Protein AF-A0A819V384-F1 (afdb_monomer_lite)

pLDDT: mean 72.93, std 24.13, range [30.06, 97.44]

Structure (mmCIF, N/CA/C/O backbone):
data_AF-A0A819V384-F1
#
_entry.id   AF-A0A819V384-F1
#
loop_
_atom_site.group_PDB
_atom_site.id
_atom_site.type_symbol
_atom_s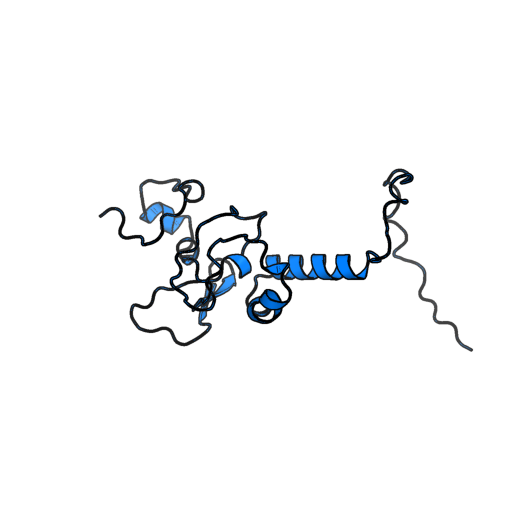ite.label_atom_id
_atom_site.label_alt_id
_atom_site.label_comp_id
_atom_site.label_asym_id
_atom_site.label_entity_id
_atom_site.label_seq_id
_atom_site.pdbx_PDB_ins_code
_atom_site.Cartn_x
_atom_site.Cartn_y
_atom_site.Cartn_z
_atom_site.occupancy
_atom_site.B_iso_or_equiv
_atom_site.auth_seq_id
_atom_site.auth_comp_id
_atom_site.auth_asym_id
_atom_site.auth_atom_id
_atom_site.pdbx_PDB_model_num
ATOM 1 N N . MET A 1 1 ? -22.712 -9.237 -18.570 1.00 34.72 1 MET A N 1
ATOM 2 C CA . MET A 1 1 ? -22.860 -8.216 -17.519 1.00 34.72 1 MET A CA 1
ATOM 3 C C . MET A 1 1 ? -21.526 -7.526 -17.466 1.00 34.72 1 MET A C 1
ATOM 5 O O . MET A 1 1 ? -20.539 -8.190 -17.195 1.00 34.72 1 MET A O 1
ATOM 9 N N . VAL A 1 2 ? -21.515 -6.295 -17.952 1.00 39.41 2 VAL A N 1
ATOM 10 C CA . VAL A 1 2 ? -20.343 -5.450 -18.157 1.00 39.41 2 VAL A CA 1
ATOM 11 C C . VAL A 1 2 ? -20.487 -4.343 -17.117 1.00 39.41 2 VAL A C 1
ATOM 13 O O . VAL A 1 2 ? -21.555 -3.734 -17.063 1.00 39.41 2 VAL A O 1
ATOM 16 N N . ASP A 1 3 ? -19.449 -4.173 -16.305 1.00 39.19 3 ASP A N 1
ATOM 17 C CA . ASP A 1 3 ? -19.153 -3.014 -15.457 1.00 39.19 3 ASP A CA 1
ATOM 18 C C . ASP A 1 3 ? -20.114 -2.699 -14.292 1.00 39.19 3 ASP A C 1
ATOM 20 O O . ASP A 1 3 ? -20.908 -1.764 -14.360 1.00 39.19 3 ASP A O 1
ATOM 24 N N . ASP A 1 4 ? -19.945 -3.420 -13.177 1.00 38.78 4 ASP A N 1
ATOM 25 C CA . ASP A 1 4 ? -20.269 -2.938 -11.815 1.00 38.78 4 ASP A CA 1
ATOM 26 C C . ASP A 1 4 ? -18.984 -2.686 -10.987 1.00 38.78 4 ASP A C 1
ATOM 28 O O . ASP A 1 4 ? -19.021 -2.577 -9.760 1.00 38.78 4 ASP A O 1
ATOM 32 N N . ASP A 1 5 ? -17.823 -2.568 -11.643 1.00 39.53 5 ASP A N 1
ATOM 33 C CA . ASP A 1 5 ? -16.587 -2.193 -10.961 1.00 39.53 5 ASP A CA 1
ATOM 34 C C . ASP A 1 5 ? -16.648 -0.711 -10.570 1.00 39.53 5 ASP A C 1
ATOM 36 O O . ASP A 1 5 ? -16.662 0.199 -11.402 1.00 39.53 5 ASP A O 1
ATOM 40 N N . LEU A 1 6 ? -16.660 -0.465 -9.258 1.00 42.91 6 LEU A N 1
ATOM 41 C CA . LEU A 1 6 ? -16.703 0.852 -8.611 1.00 42.91 6 LEU A CA 1
ATOM 42 C C . LEU A 1 6 ? -15.514 1.774 -8.944 1.00 42.91 6 LEU A C 1
ATOM 44 O O . LEU A 1 6 ? -15.487 2.927 -8.502 1.00 42.91 6 LEU A O 1
ATOM 48 N N . PHE A 1 7 ? -14.545 1.300 -9.727 1.00 44.69 7 PHE A N 1
ATOM 49 C CA . PHE A 1 7 ? -13.271 1.962 -9.951 1.00 44.69 7 PHE A CA 1
ATOM 50 C C . PHE A 1 7 ? -12.980 2.097 -11.443 1.00 44.69 7 PHE A C 1
ATOM 52 O O . PHE A 1 7 ? -12.679 1.132 -12.137 1.00 44.69 7 PHE A O 1
ATOM 59 N N . ASN A 1 8 ? -13.018 3.337 -11.936 1.00 40.75 8 ASN A N 1
ATOM 60 C CA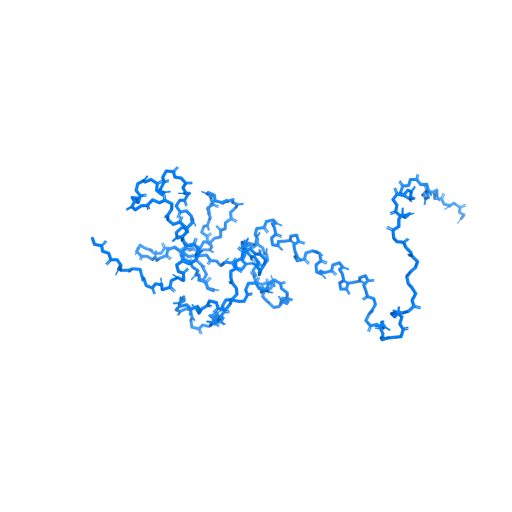 . ASN A 1 8 ? -12.615 3.673 -13.299 1.00 40.75 8 ASN A CA 1
ATOM 61 C C . ASN A 1 8 ? -11.079 3.651 -13.381 1.00 40.75 8 ASN A C 1
ATOM 63 O O . ASN A 1 8 ? -10.419 4.696 -13.328 1.00 40.75 8 ASN A O 1
ATOM 67 N N . VAL A 1 9 ? -10.497 2.450 -13.411 1.00 44.16 9 VAL A N 1
ATOM 68 C CA . VAL A 1 9 ? -9.055 2.274 -13.588 1.00 44.16 9 VAL A CA 1
ATOM 69 C C . VAL A 1 9 ? -8.730 2.608 -15.047 1.00 44.16 9 VAL A C 1
ATOM 71 O O . VAL A 1 9 ? -9.323 2.019 -15.950 1.00 44.16 9 VAL A O 1
ATOM 74 N N . PRO A 1 10 ? -7.811 3.549 -15.333 1.00 37.72 10 PRO A N 1
ATOM 75 C CA . PRO A 1 10 ? -7.450 3.865 -16.707 1.00 37.72 10 PRO A CA 1
ATOM 76 C C . PRO A 1 10 ? -6.988 2.597 -17.437 1.00 37.72 10 PRO A C 1
ATOM 78 O O . PRO A 1 10 ? -6.010 1.968 -17.027 1.00 37.72 10 PRO A O 1
ATOM 81 N N . PHE A 1 11 ? -7.663 2.283 -18.547 1.00 37.78 11 PHE A N 1
ATOM 82 C CA . PHE A 1 11 ? -7.511 1.121 -19.447 1.00 37.78 11 PHE A CA 1
ATOM 83 C C . PHE A 1 11 ? -6.070 0.806 -19.919 1.00 37.78 11 PHE A C 1
ATOM 85 O O . PHE A 1 11 ? -5.833 -0.161 -20.628 1.00 37.78 11 PHE A O 1
ATOM 92 N N . LYS A 1 12 ? -5.082 1.624 -19.545 1.00 35.09 12 LYS A N 1
ATOM 93 C CA . LYS A 1 12 ? -3.662 1.476 -19.885 1.00 35.09 12 LYS A CA 1
ATOM 94 C C . LYS A 1 12 ? -2.943 0.377 -19.083 1.00 35.09 12 LYS A C 1
ATOM 96 O O . LYS A 1 12 ? -1.878 -0.059 -19.510 1.00 35.09 12 LYS A O 1
ATOM 101 N N . TYR A 1 13 ? -3.484 -0.053 -17.939 1.00 40.47 13 TYR A N 1
ATOM 102 C CA . TYR A 1 13 ? -2.857 -1.081 -17.082 1.00 40.47 13 TYR A CA 1
ATOM 103 C C . TYR A 1 13 ? -3.572 -2.426 -17.095 1.00 40.47 13 TYR A C 1
ATOM 105 O O . TYR A 1 13 ? -2.963 -3.437 -16.759 1.00 40.47 13 TYR A O 1
ATOM 113 N N . ALA A 1 14 ? 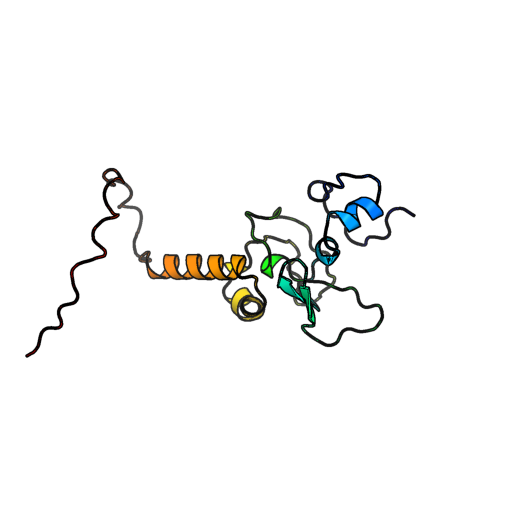-4.822 -2.449 -17.550 1.00 43.03 14 ALA A N 1
ATOM 114 C CA . ALA A 1 14 ? -5.484 -3.671 -17.957 1.00 43.03 14 ALA A CA 1
ATOM 115 C C . ALA A 1 14 ? -5.074 -3.957 -19.404 1.00 43.03 14 ALA A C 1
ATOM 117 O O . ALA A 1 14 ? -5.806 -3.656 -20.342 1.00 43.03 14 ALA A O 1
ATOM 118 N N . VAL A 1 15 ? -3.894 -4.545 -19.612 1.00 42.31 15 VAL A N 1
ATOM 119 C CA . VAL A 1 15 ? -3.747 -5.373 -20.813 1.00 42.31 15 VAL A CA 1
ATOM 120 C C . VAL A 1 15 ? -4.564 -6.627 -20.522 1.00 42.31 15 VAL A C 1
ATOM 122 O O . VAL A 1 15 ? -4.041 -7.641 -20.065 1.00 42.31 15 VAL A O 1
ATOM 125 N N . MET A 1 16 ? -5.882 -6.532 -20.709 1.00 46.00 16 MET A N 1
ATOM 126 C CA . MET A 1 16 ? -6.669 -7.717 -20.993 1.00 46.00 16 MET A CA 1
ATOM 127 C C . MET A 1 16 ? -6.155 -8.209 -22.343 1.00 46.00 16 MET A C 1
ATOM 129 O O . MET A 1 16 ? -6.598 -7.772 -23.396 1.00 46.00 16 MET A O 1
ATOM 133 N N . ASP A 1 17 ? -5.161 -9.094 -22.301 1.00 44.31 17 ASP A N 1
ATOM 134 C CA . ASP A 1 17 ? -4.624 -9.818 -23.463 1.00 44.31 17 ASP A CA 1
ATOM 135 C C . ASP A 1 17 ? -5.688 -10.758 -24.087 1.00 44.31 17 ASP A C 1
ATOM 137 O O . ASP A 1 17 ? -5.392 -11.538 -24.989 1.00 44.31 17 ASP A O 1
ATOM 141 N N . SER A 1 18 ? -6.921 -10.721 -23.569 1.00 49.97 18 SER A N 1
ATOM 142 C CA . SER A 1 18 ? -8.027 -11.610 -23.878 1.00 49.97 18 SER A CA 1
ATOM 143 C C . SER A 1 18 ? -9.359 -10.954 -23.496 1.00 49.97 18 SER A C 1
ATOM 145 O O . SER A 1 18 ? -9.525 -10.493 -22.370 1.00 49.97 18 SER A O 1
ATOM 147 N N . ASP A 1 19 ? -10.345 -11.009 -24.394 1.00 60.28 19 ASP A N 1
ATOM 148 C CA . ASP A 1 19 ? -11.748 -10.655 -24.112 1.00 60.28 19 ASP A CA 1
ATOM 149 C C . ASP A 1 19 ? -12.452 -11.690 -23.198 1.00 60.28 19 ASP A C 1
ATOM 151 O O . ASP A 1 19 ? -13.645 -11.583 -22.910 1.00 60.28 19 ASP A O 1
ATOM 155 N N . ASN A 1 20 ? -11.735 -12.733 -22.766 1.00 60.50 20 ASN A N 1
ATOM 156 C CA . ASN A 1 20 ? -12.224 -13.835 -21.945 1.00 60.50 20 ASN A CA 1
ATOM 157 C C . ASN A 1 20 ? -11.584 -13.817 -20.545 1.00 60.50 20 ASN A C 1
ATOM 159 O O . ASN A 1 20 ? -10.381 -14.062 -20.400 1.00 60.50 20 ASN A O 1
ATOM 163 N N . VAL A 1 21 ? -12.423 -13.601 -19.526 1.00 57.12 21 VAL A N 1
ATOM 164 C CA . VAL A 1 21 ? -12.065 -13.601 -18.098 1.00 57.12 21 VAL A CA 1
ATOM 165 C C . VAL A 1 21 ? -11.415 -14.921 -17.673 1.00 57.12 21 VAL A C 1
ATOM 167 O O . VAL A 1 21 ? -10.408 -14.880 -16.975 1.00 57.12 21 VAL A O 1
ATOM 170 N N . ASP A 1 22 ? -11.875 -16.073 -18.174 1.00 61.62 22 ASP A N 1
ATOM 171 C CA . ASP A 1 22 ? -11.292 -17.386 -17.845 1.00 61.62 22 ASP A CA 1
ATOM 172 C C . ASP A 1 22 ? -9.837 -17.518 -18.328 1.00 61.62 22 ASP A C 1
ATOM 174 O O . ASP A 1 22 ? -9.055 -18.294 -17.777 1.00 61.62 22 ASP A O 1
ATOM 178 N N . ASP A 1 23 ? -9.467 -16.813 -19.401 1.00 59.94 23 ASP A N 1
ATOM 179 C CA . ASP A 1 23 ? -8.096 -16.812 -19.921 1.00 59.94 23 ASP A CA 1
ATOM 180 C C . ASP A 1 23 ? -7.215 -15.826 -19.145 1.00 59.94 23 ASP A C 1
ATOM 182 O O . ASP A 1 23 ? -6.060 -16.129 -18.840 1.00 59.94 23 ASP A O 1
ATOM 186 N N . CYS A 1 24 ? -7.783 -14.690 -18.727 1.00 52.38 24 CYS A N 1
ATOM 187 C CA . CYS A 1 24 ? -7.133 -13.783 -17.789 1.00 52.38 24 CYS A CA 1
ATOM 188 C C . CYS A 1 24 ? -6.880 -14.469 -16.438 1.00 52.38 24 CYS A C 1
ATOM 190 O O . CYS A 1 24 ? -5.759 -14.401 -15.951 1.00 52.38 24 CYS A O 1
ATOM 192 N N . GLU A 1 25 ? -7.842 -15.199 -15.871 1.00 54.16 25 GLU A N 1
ATOM 193 C CA . GLU A 1 25 ? -7.683 -15.931 -14.601 1.00 54.16 25 GLU A CA 1
ATOM 194 C C . GLU A 1 25 ? -6.626 -17.041 -14.671 1.00 54.16 25 GLU A C 1
ATOM 196 O O . GLU A 1 25 ? -5.902 -17.288 -13.706 1.00 54.16 25 GLU A O 1
ATOM 201 N N . LYS A 1 26 ? -6.480 -17.700 -15.827 1.00 63.53 26 LYS A N 1
ATOM 202 C CA . LYS A 1 26 ? -5.416 -18.698 -16.040 1.00 63.53 26 LYS A CA 1
ATOM 203 C C . LYS A 1 26 ? -4.029 -18.072 -16.138 1.00 63.53 26 LYS A C 1
ATOM 205 O O . LYS A 1 26 ? -3.033 -18.749 -15.878 1.00 63.53 26 LYS A O 1
ATOM 210 N N . ARG A 1 27 ? -3.957 -16.811 -16.560 1.00 56.22 27 ARG A N 1
ATOM 211 C CA . ARG A 1 27 ? -2.713 -16.113 -16.908 1.00 56.22 27 ARG A CA 1
ATOM 212 C C . ARG A 1 27 ? -2.262 -15.132 -15.826 1.00 56.22 27 ARG A C 1
ATOM 214 O O . ARG A 1 27 ? -1.070 -14.844 -15.728 1.00 56.22 27 ARG A O 1
ATOM 221 N N . PHE A 1 28 ? -3.192 -14.668 -14.998 1.00 58.28 28 PHE A N 1
ATOM 222 C CA . PHE A 1 28 ? -3.003 -13.635 -13.991 1.00 58.28 28 PHE A CA 1
ATOM 223 C C . PHE A 1 28 ? -3.571 -14.104 -12.649 1.00 58.28 28 PHE A C 1
ATOM 225 O O . PHE A 1 28 ? -4.741 -14.471 -12.572 1.00 58.28 28 PHE A O 1
ATOM 232 N N . PRO A 1 29 ? -2.774 -14.102 -11.566 1.00 65.88 29 PRO A N 1
ATOM 233 C CA . PRO A 1 29 ? -3.295 -14.459 -10.255 1.00 65.88 29 PRO A CA 1
ATOM 234 C C . PRO A 1 29 ? -4.406 -13.492 -9.824 1.00 65.88 29 PRO A C 1
ATOM 236 O O . PRO A 1 29 ? -4.299 -12.290 -10.059 1.00 65.88 29 PRO A O 1
ATOM 239 N N . HIS A 1 30 ? -5.438 -14.010 -9.142 1.00 69.62 30 HIS A N 1
ATOM 240 C CA . HIS A 1 30 ? -6.602 -13.237 -8.663 1.00 69.62 30 HIS A CA 1
ATOM 241 C C . HIS A 1 30 ? -6.231 -11.966 -7.887 1.00 69.62 30 HIS A C 1
ATOM 243 O O . HIS A 1 30 ? -6.982 -10.999 -7.825 1.00 69.62 30 HIS A O 1
ATOM 249 N N . THR A 1 31 ? -5.040 -11.957 -7.308 1.00 70.56 31 THR A N 1
ATOM 250 C CA . THR A 1 31 ? -4.464 -10.832 -6.589 1.00 70.56 31 THR A CA 1
ATOM 251 C C . THR A 1 31 ? -4.222 -9.583 -7.432 1.00 70.56 31 THR A C 1
ATOM 253 O O . THR A 1 31 ? -4.084 -8.504 -6.864 1.00 70.56 31 THR A O 1
ATOM 256 N N . LEU A 1 32 ? -4.185 -9.705 -8.761 1.00 69.75 32 LEU A N 1
ATOM 257 C CA . LEU A 1 32 ? -4.078 -8.573 -9.684 1.00 69.75 32 LEU A CA 1
ATOM 258 C C . LEU A 1 32 ? -5.389 -7.791 -9.837 1.00 69.75 32 LEU A C 1
ATOM 260 O O . LEU A 1 32 ? -5.358 -6.677 -10.351 1.00 69.75 32 LEU A O 1
ATOM 264 N N . PHE A 1 33 ? -6.507 -8.342 -9.360 1.00 79.94 33 PHE A N 1
ATOM 265 C CA . PHE A 1 33 ? -7.818 -7.686 -9.353 1.00 79.94 33 PHE A CA 1
ATOM 266 C C . PHE A 1 33 ? -8.172 -7.075 -7.987 1.00 79.94 33 PHE A C 1
ATOM 268 O O . PHE A 1 33 ? -9.277 -6.577 -7.802 1.00 79.94 33 PHE A O 1
ATOM 275 N N . ILE A 1 34 ? -7.257 -7.115 -7.009 1.00 88.94 34 ILE A N 1
ATOM 276 C CA . ILE A 1 34 ? -7.489 -6.524 -5.686 1.00 88.94 34 ILE A CA 1
ATOM 277 C C . ILE A 1 34 ? -7.310 -5.011 -5.777 1.00 88.94 34 ILE A C 1
ATOM 279 O O . ILE A 1 34 ? -6.229 -4.517 -6.100 1.00 88.94 34 ILE A O 1
ATOM 283 N N . ASN A 1 35 ? -8.371 -4.277 -5.450 1.00 91.31 35 ASN A N 1
ATOM 284 C CA . ASN A 1 35 ? -8.378 -2.826 -5.518 1.00 91.31 35 ASN A CA 1
ATOM 285 C C . ASN A 1 35 ? -7.539 -2.173 -4.416 1.00 91.31 35 ASN A C 1
ATOM 287 O O . ASN A 1 35 ? -7.204 -2.744 -3.369 1.00 91.31 35 ASN A O 1
ATOM 291 N N . HIS A 1 36 ? -7.218 -0.905 -4.656 1.00 93.56 36 HIS A N 1
ATOM 292 C CA . HIS A 1 36 ? -6.505 -0.087 -3.698 1.00 93.56 36 HIS A CA 1
ATOM 293 C C . HIS A 1 36 ? -7.406 0.423 -2.565 1.00 93.56 36 HIS A C 1
ATOM 295 O O . HIS A 1 36 ? -8.422 1.069 -2.817 1.00 93.56 36 HIS A O 1
ATOM 301 N N . SER A 1 37 ? -6.926 0.310 -1.324 1.00 95.75 37 SER A N 1
ATOM 302 C CA . SER A 1 37 ? -7.366 1.160 -0.215 1.00 95.75 37 SER A CA 1
ATOM 303 C C . SER A 1 37 ? -6.193 1.787 0.533 1.00 95.75 37 SER A C 1
ATOM 305 O O . SER A 1 37 ? -5.157 1.154 0.743 1.00 95.75 37 SER A O 1
ATOM 307 N N . CYS A 1 38 ? -6.356 3.050 0.949 1.00 94.75 38 CYS A N 1
ATOM 308 C CA . CYS A 1 38 ? -5.432 3.707 1.880 1.00 94.75 38 CYS A CA 1
ATOM 309 C C . CYS A 1 38 ? -5.597 3.191 3.323 1.00 94.75 38 CYS A C 1
ATOM 311 O O . CYS A 1 38 ? -4.729 3.432 4.156 1.00 94.75 38 CYS A O 1
ATOM 313 N N . ASP A 1 39 ? -6.697 2.486 3.605 1.00 95.25 39 ASP A N 1
ATOM 314 C CA . ASP A 1 39 ? -6.942 1.741 4.842 1.00 95.25 39 ASP A CA 1
ATOM 315 C C . ASP A 1 39 ? -7.306 0.285 4.489 1.00 95.25 39 ASP A C 1
ATOM 317 O O . ASP A 1 39 ? -8.487 -0.075 4.465 1.00 95.25 39 ASP A O 1
ATOM 321 N N . PRO A 1 40 ? -6.320 -0.520 4.055 1.00 95.69 40 PRO A N 1
ATOM 322 C CA . PRO A 1 40 ? -6.569 -1.847 3.503 1.00 95.69 40 PRO A CA 1
ATOM 323 C C . PRO A 1 40 ? -6.923 -2.876 4.577 1.00 95.69 40 PRO A C 1
ATOM 325 O O . PRO A 1 40 ? -6.577 -2.721 5.749 1.00 95.69 40 PRO A O 1
ATOM 328 N N . ASN A 1 41 ? -7.543 -3.978 4.159 1.00 96.44 41 ASN A N 1
ATOM 329 C CA . ASN A 1 41 ? -7.782 -5.136 5.024 1.00 96.44 41 ASN A CA 1
ATOM 330 C C . ASN A 1 41 ? -6.827 -6.305 4.758 1.00 96.44 41 ASN A C 1
ATOM 332 O O . ASN A 1 41 ? -6.722 -7.190 5.609 1.00 96.44 41 ASN A O 1
ATOM 336 N N . VAL A 1 42 ? -6.064 -6.283 3.658 1.00 94.88 42 VAL A N 1
ATOM 337 C CA . VAL A 1 42 ? -5.025 -7.282 3.384 1.00 94.88 42 VAL A CA 1
ATOM 338 C C . VAL A 1 42 ? -3.658 -6.669 3.073 1.00 94.88 42 VAL A C 1
ATOM 340 O O . VAL A 1 42 ? -3.527 -5.626 2.428 1.00 94.88 42 VAL A O 1
ATOM 343 N N . GLY A 1 43 ? -2.616 -7.359 3.531 1.00 92.44 43 GLY A N 1
ATOM 344 C CA . GLY A 1 43 ? -1.222 -7.151 3.151 1.00 92.44 43 GLY A CA 1
ATOM 345 C C . GLY A 1 43 ? -0.724 -8.327 2.318 1.00 92.44 43 GLY A C 1
ATOM 346 O O . GLY A 1 43 ? -1.327 -9.397 2.313 1.00 92.44 43 GLY A O 1
ATOM 347 N N . PHE A 1 44 ? 0.386 -8.156 1.608 1.00 89.31 44 PHE A N 1
ATOM 348 C CA . PHE A 1 44 ? 0.918 -9.199 0.736 1.00 89.31 44 PHE A CA 1
ATOM 349 C C . PHE A 1 44 ? 2.239 -9.770 1.258 1.00 89.31 44 PHE A C 1
ATOM 351 O O . PHE A 1 44 ? 3.064 -9.043 1.811 1.00 89.31 44 PHE A O 1
ATOM 358 N N . ILE A 1 45 ? 2.462 -11.064 1.018 1.00 85.50 45 ILE A N 1
ATOM 359 C CA . ILE A 1 45 ? 3.748 -11.751 1.257 1.00 85.50 45 ILE A CA 1
ATOM 360 C C . ILE A 1 45 ? 4.478 -11.957 -0.073 1.00 85.50 45 ILE A C 1
ATOM 362 O O . ILE A 1 45 ? 5.671 -11.695 -0.194 1.00 85.50 45 ILE A O 1
ATOM 366 N N . GLU A 1 46 ? 3.734 -12.404 -1.079 1.00 79.94 46 GLU A N 1
ATOM 367 C CA . GLU A 1 46 ? 4.173 -12.623 -2.455 1.00 79.94 46 GLU A CA 1
ATOM 368 C C . GLU A 1 46 ? 2.999 -12.330 -3.388 1.00 79.94 46 GLU A C 1
ATOM 370 O O . GLU A 1 46 ? 1.868 -12.198 -2.928 1.00 79.94 46 GLU A O 1
ATOM 375 N N . VAL A 1 47 ? 3.245 -12.241 -4.697 1.00 75.00 47 VAL A N 1
ATOM 376 C CA . VAL A 1 47 ? 2.217 -11.855 -5.680 1.00 75.00 47 VAL A CA 1
ATOM 377 C C . VAL A 1 47 ? 0.944 -12.693 -5.541 1.00 75.00 47 VAL A C 1
ATOM 379 O O . VAL A 1 47 ? -0.140 -12.164 -5.721 1.00 75.00 47 VAL A O 1
ATOM 382 N N . THR A 1 48 ? 1.053 -13.968 -5.169 1.00 79.50 48 THR A N 1
ATOM 383 C CA . THR A 1 48 ? -0.064 -14.918 -5.063 1.00 79.50 48 THR A CA 1
ATOM 384 C C . THR A 1 48 ? -0.590 -15.142 -3.645 1.00 79.50 48 THR A C 1
ATOM 386 O O . THR A 1 48 ? -1.540 -15.906 -3.483 1.00 79.50 48 THR A O 1
ATOM 389 N N . LYS A 1 49 ? 0.006 -14.537 -2.607 1.00 85.25 49 LYS A N 1
ATOM 390 C CA . LYS A 1 49 ? -0.415 -14.750 -1.211 1.00 85.25 49 LYS A CA 1
ATOM 391 C C . LYS A 1 49 ? -0.503 -13.446 -0.435 1.00 85.25 49 LYS A C 1
ATOM 393 O O . LYS A 1 49 ? 0.462 -12.682 -0.342 1.00 85.25 49 LYS A O 1
ATOM 398 N N . CYS A 1 50 ? -1.648 -13.270 0.206 1.00 90.00 50 CYS A N 1
ATOM 399 C CA . CYS A 1 50 ? -1.933 -12.182 1.123 1.00 90.00 50 CYS A CA 1
ATOM 400 C C . CYS A 1 50 ? -2.297 -12.712 2.517 1.00 90.00 50 CYS A C 1
ATOM 402 O O . CYS A 1 50 ? -2.507 -13.910 2.713 1.00 90.00 50 CYS A O 1
ATOM 404 N N . TYR A 1 51 ? -2.324 -11.808 3.486 1.00 92.81 51 TYR A N 1
ATOM 405 C CA . TYR A 1 51 ? -2.756 -12.044 4.859 1.00 92.81 51 TYR A CA 1
ATOM 406 C C . TYR A 1 51 ? -3.666 -10.903 5.297 1.00 92.81 51 TYR A C 1
ATOM 408 O O . TYR A 1 51 ? -3.517 -9.770 4.835 1.00 92.81 51 TYR A O 1
ATOM 416 N N . ALA A 1 52 ? -4.596 -11.202 6.197 1.00 95.88 52 ALA A N 1
ATOM 417 C CA . ALA A 1 52 ? -5.479 -10.201 6.770 1.00 95.88 52 ALA A CA 1
ATOM 418 C C . ALA A 1 52 ? -4.711 -9.296 7.750 1.00 95.88 52 ALA A C 1
ATOM 420 O O . ALA A 1 52 ? -3.913 -9.776 8.558 1.00 95.88 52 ALA A O 1
ATOM 421 N N . LEU A 1 53 ? -4.950 -7.987 7.670 1.00 94.56 53 LEU A N 1
ATOM 422 C CA . LEU A 1 53 ? -4.409 -6.976 8.590 1.00 94.56 53 LEU A CA 1
ATOM 423 C C . LEU A 1 53 ? -5.315 -6.761 9.809 1.00 94.56 53 LEU A C 1
ATOM 425 O O . LEU A 1 53 ? -4.870 -6.258 10.839 1.00 94.56 53 LEU A O 1
ATOM 429 N N . ARG A 1 54 ? -6.586 -7.138 9.671 1.00 94.81 54 ARG A N 1
ATOM 430 C CA . ARG A 1 54 ? -7.652 -7.090 10.673 1.00 94.81 54 ARG A CA 1
ATOM 431 C C . ARG A 1 54 ? -8.728 -8.110 10.303 1.00 94.81 54 ARG A C 1
ATOM 433 O O . ARG A 1 54 ? -8.670 -8.682 9.217 1.00 94.81 54 ARG A O 1
ATOM 440 N N . ASP A 1 55 ? -9.716 -8.289 11.169 1.00 97.44 55 ASP A N 1
ATOM 441 C CA . ASP A 1 55 ? -10.909 -9.065 10.829 1.00 97.44 55 ASP A CA 1
ATOM 442 C C . ASP A 1 55 ? -11.634 -8.444 9.618 1.00 97.44 55 ASP A C 1
ATOM 444 O O . ASP A 1 55 ? -11.649 -7.216 9.445 1.00 97.44 55 ASP A O 1
ATOM 448 N N . ILE A 1 56 ? -12.178 -9.313 8.762 1.00 96.94 56 ILE A N 1
ATOM 449 C CA . ILE A 1 56 ? -12.834 -8.961 7.496 1.00 96.94 56 ILE A CA 1
ATOM 450 C C . ILE A 1 56 ? -14.264 -9.488 7.538 1.00 96.94 56 ILE A C 1
ATOM 452 O O . ILE A 1 56 ? -14.475 -10.693 7.712 1.00 96.94 56 ILE A O 1
ATOM 456 N N . ASP A 1 57 ? -15.232 -8.592 7.374 1.00 95.81 57 ASP A N 1
ATOM 457 C CA . ASP A 1 57 ? -16.647 -8.952 7.431 1.00 95.81 57 ASP A CA 1
ATOM 458 C C . ASP A 1 57 ? -17.116 -9.658 6.148 1.00 95.81 57 ASP A C 1
ATOM 460 O O . ASP A 1 57 ? -16.561 -9.497 5.058 1.00 95.81 57 ASP A O 1
ATOM 464 N N . ILE A 1 58 ? -18.188 -10.447 6.259 1.00 96.06 58 ILE A N 1
ATOM 465 C CA . ILE A 1 58 ? -18.794 -11.110 5.098 1.00 96.06 58 ILE A CA 1
ATOM 466 C C . ILE A 1 58 ? -19.311 -10.047 4.122 1.00 96.06 58 ILE A C 1
ATOM 468 O O . ILE A 1 58 ? -20.171 -9.240 4.468 1.00 96.06 58 ILE A O 1
ATOM 472 N N . GLY A 1 59 ? -18.821 -10.101 2.882 1.00 94.50 59 GLY A N 1
ATOM 473 C CA . GLY A 1 59 ? -19.179 -9.151 1.827 1.00 94.50 59 GLY A CA 1
ATOM 474 C C . GLY A 1 59 ? -18.351 -7.865 1.833 1.00 94.50 59 GLY A C 1
ATOM 475 O O . GLY A 1 59 ? -18.580 -7.011 0.980 1.00 94.50 59 GLY A O 1
ATOM 476 N N . GLU A 1 60 ? -17.391 -7.720 2.749 1.00 94.19 60 GLU A N 1
ATOM 477 C CA . GLU A 1 60 ? -16.424 -6.628 2.695 1.00 94.19 60 GLU A CA 1
ATOM 478 C C . GLU A 1 60 ? -15.469 -6.813 1.501 1.00 94.19 60 GLU A C 1
ATOM 480 O O . GLU A 1 60 ? -14.955 -7.906 1.258 1.00 94.19 60 GLU A O 1
ATOM 485 N N . GLU A 1 61 ? -15.217 -5.740 0.748 1.00 93.38 61 GLU A N 1
ATOM 486 C CA . GLU A 1 61 ? -14.280 -5.765 -0.377 1.00 93.38 61 GLU A CA 1
ATOM 487 C C . GLU A 1 61 ? -12.841 -5.984 0.112 1.00 93.38 61 GLU A C 1
ATOM 489 O O . GLU A 1 61 ? -12.349 -5.270 0.986 1.00 93.38 61 GLU A O 1
ATOM 494 N N . ILE A 1 62 ? -12.128 -6.939 -0.487 1.00 93.81 62 ILE A N 1
ATOM 495 C CA . ILE A 1 62 ? -10.708 -7.165 -0.208 1.00 93.81 62 ILE A CA 1
ATOM 496 C C . ILE A 1 62 ? -9.876 -6.083 -0.895 1.00 93.81 62 ILE A C 1
ATOM 498 O O . ILE A 1 62 ? -9.943 -5.922 -2.112 1.00 93.81 62 ILE A O 1
ATOM 502 N N . THR A 1 63 ? -9.061 -5.362 -0.123 1.00 95.25 63 THR A N 1
ATOM 503 C CA . THR A 1 63 ? -8.274 -4.227 -0.627 1.00 95.25 63 THR A CA 1
ATOM 504 C C . THR A 1 63 ? -6.862 -4.192 -0.051 1.00 95.25 63 THR A C 1
ATOM 506 O O . THR A 1 63 ? -6.630 -4.587 1.095 1.00 95.25 63 THR A O 1
ATOM 509 N N . HIS A 1 64 ? -5.908 -3.664 -0.827 1.00 93.44 64 HIS A N 1
ATOM 510 C CA . HIS A 1 64 ? -4.517 -3.484 -0.391 1.00 93.44 64 HIS A CA 1
ATOM 511 C C . HIS A 1 64 ? -3.963 -2.077 -0.659 1.00 93.44 64 HIS A C 1
ATOM 513 O O . HIS A 1 64 ? -4.485 -1.303 -1.463 1.00 93.44 64 HIS A O 1
ATOM 519 N N . ASN A 1 65 ? -2.867 -1.715 0.003 1.00 94.25 65 ASN A N 1
ATOM 520 C CA . ASN A 1 65 ? -2.196 -0.448 -0.268 1.00 94.25 65 ASN A CA 1
ATOM 521 C C . ASN A 1 65 ? -1.198 -0.618 -1.427 1.00 94.25 65 ASN A C 1
ATOM 523 O O . ASN A 1 65 ? -0.154 -1.242 -1.256 1.00 94.25 65 ASN A O 1
ATOM 527 N N . TYR A 1 66 ? -1.487 -0.032 -2.595 1.00 93.56 66 TYR A N 1
ATOM 528 C CA . TYR A 1 66 ? -0.618 -0.109 -3.777 1.00 93.56 66 TYR A CA 1
ATOM 529 C C . TYR A 1 66 ? 0.792 0.412 -3.478 1.00 93.56 66 TYR A C 1
ATOM 531 O O . TYR A 1 66 ? 1.764 -0.166 -3.956 1.00 93.56 66 TYR A O 1
ATOM 539 N N . GLY A 1 67 ? 0.926 1.433 -2.623 1.00 93.81 67 GLY A N 1
ATOM 540 C CA . GLY A 1 67 ? 2.228 1.970 -2.214 1.00 93.81 67 GLY A CA 1
ATOM 541 C C . GLY A 1 67 ? 3.084 0.991 -1.403 1.00 93.81 67 GLY A C 1
ATOM 542 O O . GLY A 1 67 ? 4.291 1.183 -1.298 1.00 93.81 67 GLY A O 1
ATOM 543 N N . CYS A 1 68 ? 2.491 -0.077 -0.858 1.00 94.25 68 CYS A N 1
ATOM 544 C CA . CYS A 1 68 ? 3.229 -1.145 -0.184 1.00 94.25 68 CYS A CA 1
ATOM 545 C C . CYS A 1 68 ? 3.827 -2.166 -1.162 1.00 94.25 68 CYS A C 1
ATOM 547 O O . CYS A 1 68 ? 4.678 -2.958 -0.761 1.00 94.25 68 CYS A O 1
ATOM 549 N N . VAL A 1 69 ? 3.410 -2.166 -2.431 1.00 91.38 69 VAL A N 1
ATOM 550 C CA . VAL A 1 69 ? 3.811 -3.169 -3.435 1.00 91.38 69 VAL A CA 1
ATOM 551 C C . VAL A 1 69 ? 4.528 -2.528 -4.628 1.00 91.38 69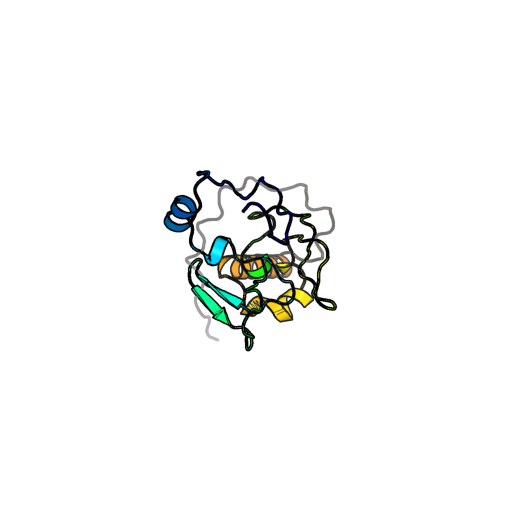 VAL A C 1
ATOM 553 O O . VAL A 1 69 ? 5.457 -3.115 -5.183 1.00 91.38 69 VAL A O 1
ATOM 556 N N . LEU A 1 70 ? 4.127 -1.313 -5.000 1.00 90.62 70 LEU A N 1
ATOM 557 C CA . LEU A 1 70 ? 4.528 -0.606 -6.212 1.00 90.62 70 LEU A CA 1
ATOM 558 C C . LEU A 1 70 ? 5.140 0.758 -5.873 1.00 90.62 70 LEU A C 1
ATOM 560 O O . LEU A 1 70 ? 4.897 1.323 -4.809 1.00 90.62 70 LEU A O 1
ATOM 564 N N . THR A 1 71 ? 5.924 1.290 -6.811 1.00 91.56 71 THR A N 1
ATOM 565 C CA . THR A 1 71 ? 6.474 2.656 -6.752 1.00 91.56 71 THR A CA 1
ATOM 566 C C . THR A 1 71 ? 6.083 3.455 -7.989 1.00 91.56 71 THR A C 1
ATOM 568 O O . THR A 1 71 ? 5.496 2.903 -8.924 1.00 91.56 71 THR A O 1
ATOM 571 N N . GLU A 1 72 ? 6.446 4.736 -8.045 1.00 91.31 72 GLU A N 1
ATOM 572 C CA . GLU A 1 72 ? 6.254 5.592 -9.223 1.00 91.31 72 GLU A CA 1
ATOM 573 C C . GLU A 1 72 ? 6.939 5.055 -10.492 1.00 91.31 72 GLU A C 1
ATOM 575 O O . GLU A 1 72 ? 6.568 5.427 -11.601 1.00 91.31 72 GLU A O 1
ATOM 580 N N . ASN A 1 73 ? 7.913 4.149 -10.341 1.00 87.12 73 ASN A N 1
ATOM 581 C CA . ASN A 1 73 ? 8.571 3.467 -11.457 1.00 87.12 73 ASN A CA 1
ATOM 582 C C . ASN A 1 73 ? 7.825 2.205 -11.920 1.00 87.12 73 ASN A C 1
ATOM 584 O O . ASN A 1 73 ? 8.171 1.633 -12.951 1.00 87.12 73 ASN A O 1
ATOM 588 N N . SER A 1 74 ? 6.844 1.737 -11.145 1.00 82.19 74 SER A N 1
ATOM 589 C CA . SER A 1 74 ? 6.126 0.477 -11.371 1.00 82.19 74 SER A CA 1
ATOM 590 C C . SER A 1 74 ? 4.667 0.686 -11.787 1.00 82.19 74 SER A C 1
ATOM 592 O O . SER A 1 74 ? 4.092 -0.200 -12.410 1.00 82.19 74 SER A O 1
ATOM 594 N N . LEU A 1 75 ? 4.063 1.830 -11.451 1.00 81.38 75 LEU A N 1
ATOM 595 C CA . LEU A 1 75 ? 2.669 2.154 -11.770 1.00 81.38 75 LEU A CA 1
ATOM 596 C C . LEU A 1 75 ? 2.512 3.642 -12.102 1.00 81.38 75 LEU A C 1
ATOM 598 O O . LEU A 1 75 ? 3.317 4.466 -11.670 1.00 81.38 75 LEU A O 1
ATOM 602 N N . GLN A 1 76 ? 1.460 4.005 -12.851 1.00 83.00 76 GLN A N 1
ATOM 603 C CA . GLN A 1 76 ? 1.138 5.417 -13.063 1.00 83.00 76 GLN A CA 1
ATOM 604 C C . GLN A 1 76 ? 0.960 6.158 -11.748 1.00 83.00 76 GLN A C 1
ATOM 606 O O . GLN A 1 76 ? 0.265 5.705 -10.839 1.00 83.00 76 GLN A O 1
ATOM 611 N N . VAL A 1 77 ? 1.472 7.380 -11.738 1.00 89.06 77 VAL A N 1
ATOM 612 C CA . VAL A 1 77 ? 1.125 8.387 -10.745 1.00 89.06 77 VAL A CA 1
ATOM 613 C C . VAL A 1 77 ? -0.091 9.193 -11.203 1.00 89.06 77 VAL A C 1
ATOM 615 O O . VAL A 1 77 ? -0.382 9.290 -12.400 1.00 89.06 77 VAL A O 1
ATOM 618 N N . GLY A 1 78 ? -0.799 9.800 -10.253 1.00 88.50 78 GLY A N 1
ATOM 619 C CA . GLY A 1 78 ? -1.923 10.695 -10.546 1.00 88.50 78 GLY A CA 1
ATOM 620 C C . GLY A 1 78 ? -3.283 10.000 -10.651 1.00 88.50 78 GLY A C 1
ATOM 621 O O . GLY A 1 78 ? -4.262 10.646 -11.017 1.00 88.50 78 GLY A O 1
ATOM 622 N N . ILE A 1 79 ? -3.369 8.707 -10.324 1.00 89.06 79 ILE A N 1
ATOM 623 C CA . ILE A 1 79 ? -4.645 7.979 -10.294 1.00 89.06 79 ILE A CA 1
ATOM 624 C C . ILE A 1 79 ? -5.494 8.543 -9.148 1.00 89.06 79 ILE A C 1
ATOM 626 O O . ILE A 1 79 ? -5.025 8.645 -8.011 1.00 89.06 79 ILE A O 1
ATOM 630 N N . LYS A 1 80 ? -6.743 8.923 -9.436 1.00 93.31 80 LYS A N 1
ATOM 631 C CA . LY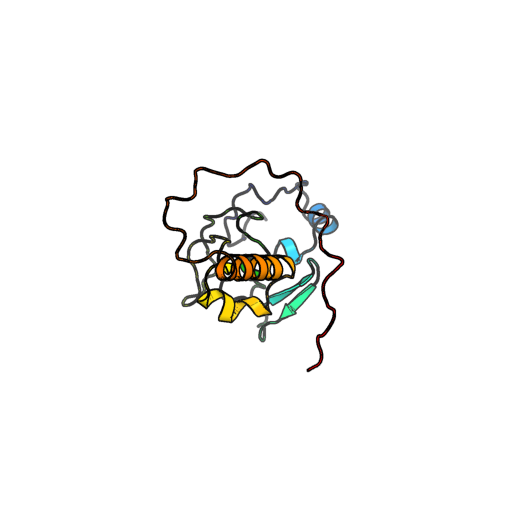S A 1 80 ? -7.679 9.405 -8.416 1.00 93.31 80 LYS A CA 1
ATOM 632 C C . LYS A 1 80 ? -8.083 8.238 -7.514 1.00 93.31 80 LYS A C 1
ATOM 634 O O . LYS A 1 80 ? -8.669 7.269 -7.982 1.00 93.31 80 LYS A O 1
ATOM 639 N N . CYS A 1 81 ? -7.779 8.344 -6.226 1.00 91.75 81 CYS A N 1
ATOM 640 C CA . CYS A 1 81 ? -8.162 7.349 -5.237 1.00 91.75 81 CYS A CA 1
ATOM 641 C C . CYS A 1 81 ? -9.665 7.441 -4.955 1.00 91.75 81 CYS A C 1
ATOM 643 O O . CYS A 1 81 ? -10.206 8.529 -4.748 1.00 91.75 81 CYS A O 1
ATOM 645 N N . GLN A 1 82 ? -10.328 6.290 -4.927 1.00 93.62 82 GLN A N 1
ATOM 646 C CA . GLN A 1 82 ? -11.762 6.172 -4.662 1.00 93.62 82 GLN A CA 1
ATOM 647 C C . GLN A 1 82 ? -12.051 5.234 -3.478 1.00 93.62 82 GLN A C 1
ATOM 649 O O . GLN A 1 82 ? -13.193 4.853 -3.272 1.00 93.62 82 GLN A O 1
ATOM 654 N N . CYS A 1 83 ? -11.042 4.890 -2.667 1.00 92.44 83 CYS A N 1
ATOM 655 C CA . CYS A 1 83 ? -11.140 3.857 -1.623 1.00 92.44 83 CYS A CA 1
ATOM 656 C C . CYS A 1 83 ? -12.154 4.114 -0.493 1.00 92.44 83 CYS A C 1
ATOM 658 O O . CYS A 1 83 ? -12.290 3.293 0.405 1.00 92.44 83 CYS A O 1
ATOM 660 N N . GLY A 1 84 ? -12.802 5.280 -0.455 1.00 90.75 84 GLY A N 1
ATOM 661 C CA . GLY A 1 84 ? -13.822 5.604 0.546 1.00 90.75 84 GLY A CA 1
ATOM 662 C C . GLY A 1 84 ? -13.314 5.848 1.975 1.00 90.75 84 GLY A C 1
ATOM 663 O O . GLY A 1 84 ? -14.095 6.306 2.809 1.00 90.75 84 GLY A O 1
ATOM 664 N N . SER A 1 85 ? -12.028 5.616 2.275 1.00 93.06 85 SER A N 1
ATOM 665 C CA . SER A 1 85 ? -11.463 5.901 3.602 1.00 93.06 85 SER A CA 1
ATOM 666 C C . SER A 1 85 ? -11.573 7.393 3.935 1.00 93.06 85 SER A C 1
ATOM 668 O O . SER A 1 85 ? -11.091 8.246 3.192 1.00 93.06 85 SER A O 1
ATOM 670 N N . LYS A 1 86 ? -12.209 7.729 5.061 1.00 91.06 86 LYS A N 1
ATOM 671 C CA . LYS A 1 86 ? -12.433 9.131 5.454 1.00 91.06 86 LYS A CA 1
ATOM 672 C C . LYS A 1 86 ? -11.163 9.812 5.952 1.00 91.06 86 LYS A C 1
ATOM 674 O O . LYS A 1 86 ? -10.935 10.973 5.635 1.00 91.06 86 LYS A O 1
ATOM 679 N N . GLU A 1 87 ? -10.357 9.091 6.725 1.00 91.75 87 GLU A N 1
ATOM 680 C CA . GLU A 1 87 ? -9.207 9.663 7.433 1.00 91.75 87 GLU A CA 1
ATOM 681 C C . GLU A 1 87 ? -7.885 9.412 6.705 1.00 91.75 87 GLU A C 1
ATOM 683 O O . GLU A 1 87 ? -7.022 10.284 6.689 1.00 91.75 87 GLU A O 1
ATOM 688 N N . LYS A 1 88 ? -7.729 8.247 6.060 1.00 91.75 88 LYS A N 1
ATOM 689 C CA . LYS A 1 88 ? -6.447 7.842 5.458 1.00 91.75 88 LYS A CA 1
ATOM 690 C C . LYS A 1 88 ? -6.359 8.088 3.954 1.00 91.75 88 LYS A C 1
ATOM 692 O O . LYS A 1 88 ? -5.277 7.953 3.382 1.00 91.75 88 LYS A O 1
ATOM 697 N N . CYS A 1 89 ? -7.468 8.423 3.286 1.00 94.50 89 CYS A N 1
ATOM 698 C CA . CYS A 1 89 ? -7.482 8.547 1.829 1.00 94.50 89 CYS A CA 1
ATOM 699 C C . CYS A 1 89 ? -6.572 9.675 1.331 1.00 94.50 89 CYS A C 1
ATOM 701 O O . CYS A 1 89 ? -6.811 10.858 1.571 1.00 94.50 89 CYS A O 1
ATOM 703 N N . GLN A 1 90 ? -5.580 9.289 0.530 1.00 92.19 90 GLN A N 1
ATOM 704 C CA . GLN A 1 90 ? -4.577 10.184 -0.048 1.00 92.19 90 GLN A CA 1
ATOM 705 C C . GLN A 1 90 ? -5.094 11.024 -1.226 1.00 92.19 90 GLN A C 1
ATOM 707 O O . GLN A 1 90 ? -4.352 11.860 -1.736 1.00 92.19 90 GLN A O 1
ATOM 712 N N . GLN A 1 91 ? -6.346 10.815 -1.664 1.00 93.75 91 GLN A N 1
ATOM 713 C CA . GLN A 1 91 ? -7.022 11.439 -2.820 1.00 93.75 91 GLN A CA 1
ATOM 714 C C . GLN A 1 91 ? -6.388 11.138 -4.185 1.00 93.75 91 GLN A C 1
ATOM 716 O O . GLN A 1 91 ? -7.093 10.855 -5.152 1.00 93.75 91 GLN A O 1
ATOM 721 N N . ILE A 1 92 ? -5.061 11.173 -4.273 1.00 94.69 92 ILE A N 1
ATOM 722 C CA . ILE A 1 92 ? -4.272 10.924 -5.469 1.00 94.69 92 ILE A CA 1
ATOM 723 C C . ILE A 1 92 ? -3.175 9.926 -5.128 1.00 94.69 92 ILE A C 1
ATOM 725 O O . ILE A 1 92 ? -2.380 10.107 -4.204 1.00 94.69 92 ILE A O 1
ATOM 729 N N . LEU A 1 93 ? -3.109 8.879 -5.934 1.00 92.56 93 LEU A N 1
ATOM 730 C CA . LEU A 1 93 ? -2.097 7.851 -5.851 1.00 92.56 93 LEU A CA 1
ATOM 731 C C . LEU A 1 93 ? -0.808 8.326 -6.521 1.00 92.56 93 LEU A C 1
ATOM 733 O O . LEU A 1 93 ? -0.671 8.301 -7.744 1.00 92.56 93 LEU A O 1
ATOM 737 N N . ARG A 1 94 ? 0.131 8.804 -5.701 1.00 93.62 94 ARG A N 1
ATOM 738 C CA . ARG A 1 94 ? 1.437 9.301 -6.161 1.00 93.62 94 ARG A CA 1
ATOM 739 C C . ARG A 1 94 ? 2.494 8.210 -6.295 1.00 93.62 94 ARG A C 1
ATOM 741 O O . ARG A 1 94 ? 3.499 8.440 -6.947 1.00 93.62 94 ARG A O 1
ATOM 748 N N . MET A 1 95 ? 2.271 7.047 -5.677 1.00 93.19 95 MET A N 1
ATOM 749 C CA . MET A 1 95 ? 3.182 5.890 -5.660 1.00 93.19 95 MET A CA 1
ATOM 750 C C . MET A 1 95 ? 4.582 6.150 -5.071 1.00 93.19 95 MET A C 1
ATOM 752 O O . MET A 1 95 ? 5.378 5.227 -4.962 1.00 93.19 95 MET A O 1
ATOM 756 N N . ASP A 1 96 ? 4.861 7.362 -4.598 1.00 95.69 96 ASP A N 1
ATOM 757 C CA . ASP A 1 96 ? 6.108 7.752 -3.941 1.00 95.69 96 ASP A CA 1
ATOM 758 C C . ASP A 1 96 ? 5.971 7.849 -2.412 1.00 95.69 96 ASP A C 1
ATOM 760 O O . ASP A 1 96 ? 6.833 8.406 -1.731 1.00 95.69 96 ASP A O 1
ATOM 764 N N . PHE A 1 97 ? 4.889 7.289 -1.858 1.00 94.50 97 PHE A N 1
ATOM 765 C CA . PHE A 1 97 ? 4.526 7.376 -0.439 1.00 94.50 97 PHE A CA 1
ATOM 766 C C . PHE A 1 97 ? 5.635 6.904 0.504 1.00 94.50 97 PHE A C 1
ATOM 768 O O . PHE A 1 97 ? 5.813 7.466 1.578 1.00 94.50 97 PHE A O 1
ATOM 775 N N . TYR A 1 98 ? 6.442 5.933 0.073 1.00 95.25 98 TYR A N 1
ATOM 776 C CA . TYR A 1 98 ? 7.586 5.429 0.830 1.00 95.25 98 TYR A CA 1
ATOM 777 C C . TYR A 1 98 ? 8.641 6.509 1.144 1.00 95.25 98 TYR A C 1
ATOM 779 O O . TYR A 1 98 ? 9.475 6.311 2.030 1.00 95.25 98 TYR A O 1
ATOM 787 N N . LYS A 1 99 ? 8.622 7.660 0.456 1.00 95.56 99 LYS A N 1
ATOM 788 C CA . LYS A 1 99 ? 9.496 8.809 0.744 1.00 95.56 99 LYS A CA 1
ATOM 789 C C . LYS A 1 99 ? 9.040 9.611 1.965 1.00 95.56 99 LYS A C 1
ATOM 791 O O . LYS A 1 99 ? 9.884 10.228 2.619 1.00 95.56 99 LYS A O 1
ATOM 796 N N . ASP A 1 100 ? 7.763 9.542 2.329 1.00 95.12 100 ASP A N 1
ATOM 797 C CA . ASP A 1 100 ? 7.199 10.223 3.495 1.00 95.12 100 ASP A CA 1
ATOM 798 C C . ASP A 1 100 ? 7.510 9.445 4.795 1.00 95.12 100 ASP A C 1
ATOM 800 O O . ASP A 1 100 ? 7.123 8.280 4.921 1.00 95.12 100 ASP A O 1
ATOM 804 N N . PRO A 1 101 ? 8.217 10.047 5.775 1.00 95.00 101 PRO A N 1
ATOM 805 C CA . PRO A 1 101 ? 8.521 9.389 7.045 1.00 95.00 101 PRO A CA 1
ATOM 806 C C . PRO A 1 101 ? 7.282 9.005 7.861 1.00 95.00 101 PRO A C 1
ATOM 808 O O . PRO A 1 101 ? 7.314 7.964 8.517 1.00 95.00 101 PRO A O 1
ATOM 811 N N . ILE A 1 102 ? 6.208 9.798 7.813 1.00 93.62 102 ILE A N 1
ATOM 812 C CA . ILE A 1 102 ? 4.971 9.514 8.555 1.00 93.62 102 ILE A CA 1
ATOM 813 C C . ILE A 1 102 ? 4.308 8.276 7.956 1.00 93.62 102 ILE A C 1
ATOM 815 O O . ILE A 1 102 ? 3.969 7.335 8.668 1.00 93.62 102 ILE A O 1
ATOM 819 N N . TRP A 1 103 ? 4.216 8.226 6.626 1.00 94.44 103 TRP A N 1
ATOM 820 C CA . TRP A 1 103 ? 3.661 7.069 5.929 1.00 94.44 103 TRP A CA 1
ATOM 821 C C . TRP A 1 103 ? 4.448 5.785 6.224 1.00 94.44 103 TRP A C 1
ATOM 823 O O . TRP A 1 103 ? 3.846 4.737 6.478 1.00 94.44 103 TRP A O 1
ATOM 833 N N . ARG A 1 104 ? 5.789 5.858 6.230 1.00 95.31 104 ARG A N 1
ATOM 834 C CA . ARG A 1 104 ? 6.651 4.704 6.538 1.00 95.31 104 ARG A CA 1
ATOM 835 C C . ARG A 1 104 ? 6.398 4.144 7.931 1.00 95.31 104 ARG A C 1
ATOM 837 O O . ARG A 1 104 ? 6.313 2.927 8.065 1.00 95.31 104 ARG A O 1
ATOM 844 N N . GLN A 1 105 ? 6.244 5.010 8.933 1.00 94.31 105 GLN A N 1
ATOM 845 C CA . GLN A 1 105 ? 6.020 4.590 10.318 1.00 94.31 105 GLN A CA 1
ATOM 846 C C . GLN A 1 105 ? 4.816 3.646 10.452 1.00 94.31 105 GLN A C 1
ATOM 848 O O . GLN A 1 105 ? 4.844 2.719 11.258 1.00 94.31 105 GLN A O 1
ATOM 853 N N . GLU A 1 106 ? 3.782 3.857 9.641 1.00 92.12 106 GLU A N 1
ATOM 854 C CA . GLU A 1 106 ? 2.566 3.046 9.666 1.00 92.12 106 GLU A CA 1
ATOM 855 C C . GLU A 1 106 ? 2.632 1.841 8.715 1.00 92.12 106 GLU A C 1
ATOM 857 O O . GLU A 1 106 ? 2.146 0.759 9.047 1.00 92.12 106 GLU A O 1
ATOM 862 N N . ASN A 1 107 ? 3.234 2.012 7.533 1.00 94.25 107 ASN A N 1
ATOM 863 C CA . ASN A 1 107 ? 3.058 1.080 6.416 1.00 94.25 107 ASN A CA 1
ATOM 864 C C . ASN A 1 107 ? 4.275 0.193 6.126 1.00 94.25 107 ASN A C 1
ATOM 866 O O . ASN A 1 107 ? 4.108 -0.886 5.556 1.00 94.25 107 ASN A O 1
ATOM 870 N N . GLU A 1 108 ? 5.490 0.597 6.512 1.00 94.12 108 GLU A N 1
ATOM 871 C CA . GLU A 1 108 ? 6.730 -0.068 6.083 1.00 94.12 108 GLU A CA 1
ATOM 872 C C . GLU A 1 108 ? 6.764 -1.558 6.440 1.00 94.12 108 GLU A C 1
ATOM 874 O O . GLU A 1 108 ? 7.222 -2.380 5.644 1.00 94.12 108 GLU A O 1
ATOM 879 N N . GLN A 1 109 ? 6.232 -1.934 7.603 1.00 91.62 109 GLN A N 1
ATOM 880 C CA . GLN A 1 109 ? 6.168 -3.332 8.033 1.00 91.62 109 GLN A CA 1
ATOM 881 C C . GLN A 1 109 ? 5.413 -4.228 7.034 1.00 91.62 109 GLN A C 1
ATOM 883 O O . GLN A 1 109 ? 5.842 -5.361 6.792 1.00 91.62 109 GLN A O 1
ATOM 888 N N . TYR A 1 110 ? 4.378 -3.690 6.381 1.00 91.69 110 TYR A N 1
ATOM 889 C CA . TYR A 1 110 ? 3.521 -4.388 5.421 1.00 91.69 110 TYR A CA 1
ATOM 890 C C . TYR A 1 110 ? 4.053 -4.332 3.980 1.00 91.69 110 TYR A C 1
ATOM 892 O O . TYR A 1 110 ? 3.502 -4.985 3.094 1.00 91.69 110 TYR A O 1
ATOM 900 N N . CYS A 1 111 ? 5.120 -3.567 3.733 1.00 93.94 111 CYS A N 1
ATOM 901 C CA . CYS A 1 111 ? 5.692 -3.395 2.404 1.00 93.94 111 CYS A CA 1
ATOM 902 C C . CYS A 1 111 ? 6.386 -4.656 1.877 1.00 93.94 111 CYS A C 1
ATOM 904 O O . CYS A 1 111 ? 7.079 -5.382 2.603 1.00 93.94 111 CYS A O 1
ATOM 906 N N . PHE A 1 112 ? 6.292 -4.835 0.561 1.00 91.94 112 PHE A N 1
ATOM 907 C CA . PHE A 1 112 ? 7.067 -5.806 -0.196 1.00 91.94 112 PHE A CA 1
ATOM 908 C C . PHE A 1 112 ? 8.571 -5.569 -0.078 1.00 91.94 112 PHE A C 1
ATOM 910 O O . PHE A 1 112 ? 9.004 -4.421 0.069 1.00 91.94 112 PHE A O 1
ATOM 917 N N . PRO A 1 113 ? 9.390 -6.630 -0.237 1.00 91.06 113 PRO A N 1
ATOM 918 C CA . PRO A 1 113 ? 10.846 -6.507 -0.239 1.00 91.06 113 PRO A CA 1
ATOM 919 C C . PRO A 1 113 ? 11.355 -5.438 -1.211 1.00 91.06 113 PRO A C 1
ATOM 921 O O . PRO A 1 113 ? 12.294 -4.713 -0.897 1.00 91.06 113 PRO A O 1
ATOM 924 N N . TYR A 1 114 ? 10.698 -5.296 -2.366 1.00 91.44 114 TYR A N 1
ATOM 925 C CA . TYR A 1 114 ? 11.016 -4.264 -3.348 1.00 91.44 114 TYR A CA 1
ATOM 926 C C . TYR A 1 114 ? 10.880 -2.840 -2.782 1.00 91.44 114 TYR A C 1
ATOM 928 O O . TYR A 1 114 ? 11.828 -2.060 -2.854 1.00 91.44 114 TYR A O 1
ATOM 936 N N . VAL A 1 115 ? 9.740 -2.511 -2.169 1.00 94.69 115 VAL A N 1
ATOM 937 C CA . VAL A 1 115 ? 9.503 -1.183 -1.578 1.00 94.69 115 VAL A CA 1
ATOM 938 C C . VAL A 1 115 ? 10.391 -0.968 -0.348 1.00 94.69 115 VAL A C 1
ATOM 940 O O . VAL A 1 115 ? 10.976 0.103 -0.202 1.00 94.69 115 VAL A O 1
ATOM 943 N N . LYS A 1 116 ? 10.598 -1.998 0.486 1.00 95.31 116 LYS A N 1
ATOM 944 C CA . LYS A 1 116 ? 11.548 -1.947 1.617 1.00 95.31 116 LYS A CA 1
ATOM 945 C C . LYS A 1 116 ? 12.971 -1.624 1.157 1.00 95.31 116 LYS A C 1
ATOM 947 O O . LYS A 1 116 ? 13.629 -0.775 1.751 1.00 95.31 116 LYS A O 1
ATOM 952 N N . LYS A 1 117 ? 13.426 -2.220 0.051 1.00 94.81 117 LYS A N 1
ATOM 953 C CA . LYS A 1 117 ? 14.722 -1.888 -0.558 1.00 94.81 117 LYS A CA 1
ATOM 954 C C . LYS A 1 117 ? 14.783 -0.419 -0.994 1.00 94.81 117 LYS A C 1
ATOM 956 O O . LYS A 1 117 ? 15.790 0.239 -0.758 1.00 94.81 117 LYS A O 1
ATOM 961 N N . LYS A 1 118 ? 13.704 0.127 -1.568 1.00 95.75 118 LYS A N 1
ATOM 962 C CA . LYS A 1 118 ? 13.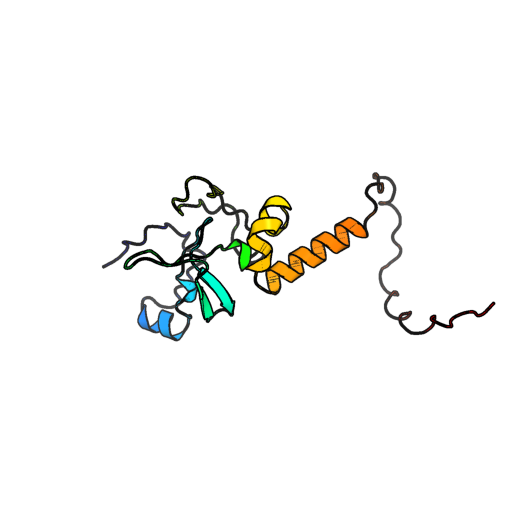626 1.557 -1.926 1.00 95.75 118 LYS A CA 1
ATOM 963 C C . LYS A 1 118 ? 13.674 2.489 -0.722 1.00 95.75 118 LYS A C 1
ATOM 965 O O . LYS A 1 118 ? 14.308 3.540 -0.802 1.00 95.75 118 LYS A O 1
ATOM 970 N N . ILE A 1 119 ? 13.066 2.097 0.393 1.00 95.88 119 ILE A N 1
ATOM 971 C CA . ILE A 1 119 ? 13.181 2.822 1.663 1.00 95.88 119 ILE A CA 1
ATOM 972 C C . ILE A 1 119 ? 14.637 2.815 2.145 1.00 95.88 119 ILE A C 1
ATOM 974 O O . ILE A 1 119 ? 15.178 3.873 2.451 1.00 95.88 119 ILE A O 1
ATOM 978 N N . GLN A 1 120 ? 15.297 1.657 2.146 1.00 95.31 120 GLN A N 1
ATOM 979 C CA . GLN A 1 120 ? 16.698 1.535 2.564 1.00 95.31 120 GLN A CA 1
ATOM 980 C C . GLN A 1 120 ? 17.646 2.379 1.697 1.00 95.31 120 GLN A C 1
ATOM 982 O O . GLN A 1 120 ? 18.475 3.106 2.238 1.00 95.31 120 GLN A O 1
ATOM 987 N N . GLU A 1 121 ? 17.493 2.333 0.369 1.00 94.25 121 GLU A N 1
ATOM 988 C CA . GLU A 1 121 ? 18.256 3.165 -0.577 1.00 94.25 121 GLU A CA 1
ATOM 989 C C . GLU A 1 121 ? 18.078 4.666 -0.278 1.00 94.25 121 GLU A C 1
ATOM 991 O O . GLU A 1 121 ? 19.049 5.422 -0.257 1.00 94.25 121 GLU A O 1
ATOM 996 N N . LEU A 1 122 ? 16.843 5.101 -0.003 1.00 93.50 122 LEU A N 1
ATOM 997 C CA . LEU A 1 122 ? 16.537 6.490 0.344 1.00 93.50 122 LEU A CA 1
ATOM 998 C C . LEU A 1 122 ? 17.218 6.922 1.649 1.00 93.50 122 LEU A C 1
ATOM 1000 O O . LEU A 1 122 ? 17.785 8.013 1.712 1.00 93.50 122 LEU A O 1
ATOM 1004 N N . LEU A 1 123 ? 17.143 6.090 2.690 1.00 92.31 123 LEU A N 1
ATOM 1005 C CA . LEU A 1 123 ? 17.729 6.396 3.995 1.00 92.31 123 LEU A CA 1
ATOM 1006 C C . LEU A 1 123 ? 19.258 6.454 3.915 1.00 92.31 123 LEU A C 1
ATOM 1008 O O . LEU A 1 123 ? 19.844 7.427 4.382 1.00 92.31 123 LEU A O 1
ATOM 1012 N N . TYR A 1 124 ? 19.885 5.494 3.229 1.00 91.88 124 TYR A N 1
ATOM 1013 C CA . TYR A 1 124 ? 21.332 5.486 3.010 1.00 91.88 124 TYR A CA 1
ATOM 1014 C C . TYR A 1 124 ? 21.814 6.751 2.287 1.00 91.88 124 TYR A C 1
ATOM 1016 O O . TYR A 1 124 ? 22.778 7.387 2.714 1.00 91.88 124 TYR A O 1
ATOM 1024 N N . ASN A 1 125 ? 21.122 7.169 1.224 1.00 88.06 125 ASN A N 1
ATOM 1025 C CA . ASN A 1 125 ? 21.485 8.374 0.473 1.00 88.06 125 ASN A CA 1
ATOM 1026 C C . ASN A 1 125 ? 21.324 9.658 1.306 1.00 88.06 125 ASN A C 1
ATOM 1028 O O . ASN A 1 125 ? 22.118 10.585 1.171 1.00 88.06 125 ASN A O 1
ATOM 1032 N N . ASN A 1 126 ? 20.324 9.711 2.190 1.00 82.19 126 ASN A N 1
ATOM 1033 C CA . ASN A 1 126 ? 20.111 10.857 3.077 1.00 82.19 126 ASN A CA 1
ATOM 1034 C C . ASN A 1 126 ? 21.164 10.960 4.193 1.00 82.19 126 ASN A C 1
ATOM 1036 O O . ASN A 1 126 ? 21.401 12.057 4.700 1.00 82.19 126 ASN A O 1
ATOM 1040 N N . GLU A 1 127 ? 21.764 9.838 4.595 1.00 77.44 127 GLU A N 1
ATOM 1041 C CA . GLU A 1 127 ? 22.841 9.790 5.592 1.00 77.44 127 GLU A CA 1
ATOM 1042 C C . GLU A 1 127 ? 24.222 10.037 4.972 1.00 77.44 127 GLU A C 1
ATOM 1044 O O . GLU A 1 127 ? 25.077 10.660 5.601 1.00 77.44 127 GLU A O 1
ATOM 1049 N N . THR A 1 128 ? 24.444 9.576 3.738 1.00 62.97 128 THR A N 1
ATOM 1050 C CA . THR A 1 128 ? 25.754 9.638 3.067 1.00 62.97 128 THR A CA 1
ATOM 1051 C C . THR A 1 128 ? 26.002 10.916 2.271 1.00 62.97 128 THR A C 1
ATOM 1053 O O . THR A 1 128 ? 27.162 11.269 2.064 1.00 62.97 128 THR A O 1
ATOM 1056 N N . ILE A 1 129 ? 24.959 11.643 1.856 1.00 55.75 129 ILE A N 1
ATOM 1057 C CA . ILE A 1 129 ? 25.095 12.955 1.208 1.00 55.75 129 ILE A CA 1
ATOM 1058 C C . ILE A 1 129 ? 25.012 14.044 2.291 1.00 55.75 129 ILE A C 1
ATOM 1060 O O . ILE A 1 129 ? 23.938 14.259 2.861 1.00 55.75 129 ILE A O 1
ATOM 1064 N N . PRO A 1 130 ? 26.103 14.777 2.592 1.00 49.41 130 PRO A N 1
ATOM 1065 C CA . PRO A 1 130 ? 26.055 15.852 3.573 1.00 49.41 130 PRO A CA 1
ATOM 1066 C C . PRO A 1 130 ? 25.069 16.938 3.125 1.00 49.41 130 PRO A C 1
ATOM 1068 O O . PRO A 1 130 ? 25.166 17.458 2.013 1.00 49.41 130 PRO A O 1
ATOM 1071 N N . LYS A 1 131 ? 24.171 17.364 4.026 1.00 53.97 131 LYS A N 1
ATOM 1072 C CA . LYS A 1 131 ? 23.224 18.486 3.817 1.00 53.97 131 LYS A CA 1
ATOM 1073 C C . LYS A 1 131 ? 23.902 19.837 3.509 1.00 53.97 131 LYS A C 1
ATOM 1075 O O . LYS A 1 131 ? 23.216 20.820 3.256 1.00 53.97 131 LYS A O 1
ATOM 1080 N N . THR A 1 132 ? 25.231 19.894 3.556 1.00 44.78 132 THR A N 1
ATOM 1081 C CA . THR A 1 132 ? 26.081 21.065 3.310 1.00 44.78 132 THR A CA 1
ATOM 1082 C C . THR A 1 132 ? 26.703 21.109 1.916 1.00 44.78 132 THR A C 1
ATOM 1084 O O . THR A 1 132 ? 27.480 22.023 1.654 1.00 44.78 132 THR A O 1
ATOM 1087 N N . ALA A 1 133 ? 26.370 20.197 0.996 1.00 47.69 133 ALA A N 1
ATOM 1088 C CA . ALA A 1 133 ? 26.757 20.341 -0.410 1.00 47.69 133 ALA A CA 1
ATOM 1089 C C . ALA A 1 133 ? 25.930 21.455 -1.097 1.00 47.69 133 ALA A C 1
ATOM 1091 O O . ALA A 1 133 ? 25.098 21.217 -1.969 1.00 47.69 133 ALA A O 1
ATOM 1092 N N . THR A 1 134 ? 26.124 22.701 -0.665 1.00 40.62 134 THR A N 1
ATOM 1093 C CA . THR A 1 134 ? 25.667 23.908 -1.354 1.00 40.62 134 THR A CA 1
ATOM 1094 C C . THR A 1 134 ? 26.446 24.060 -2.657 1.00 40.62 134 THR A C 1
ATOM 1096 O O . THR A 1 134 ? 27.631 24.357 -2.601 1.00 40.62 134 THR A O 1
ATOM 1099 N N . ILE A 1 135 ? 25.765 23.841 -3.788 1.00 43.62 135 ILE A N 1
ATOM 1100 C CA . ILE A 1 135 ? 25.895 24.391 -5.164 1.00 43.62 135 ILE A CA 1
ATOM 1101 C C . ILE A 1 135 ? 27.291 24.542 -5.829 1.00 43.62 135 ILE A C 1
ATOM 1103 O O . ILE A 1 135 ? 27.365 24.467 -7.051 1.00 43.62 135 ILE A O 1
ATOM 1107 N N . GLU A 1 136 ? 28.417 24.671 -5.134 1.00 42.81 136 GLU A N 1
ATOM 1108 C CA . GLU A 1 136 ? 29.711 24.988 -5.765 1.00 42.81 136 GLU A CA 1
ATOM 1109 C C . GLU A 1 136 ? 30.536 23.777 -6.228 1.00 42.81 136 GLU A C 1
ATOM 1111 O O . GLU A 1 136 ? 31.514 23.948 -6.951 1.00 42.81 136 GLU A O 1
ATOM 1116 N N . GLN A 1 137 ? 30.155 22.540 -5.905 1.00 44.16 137 GLN A N 1
ATOM 1117 C CA . GLN A 1 137 ? 30.968 21.363 -6.265 1.00 44.16 137 GLN A CA 1
ATOM 1118 C C . GLN A 1 137 ? 30.551 20.650 -7.560 1.00 44.16 137 GLN A C 1
ATOM 1120 O O . GLN A 1 137 ? 31.014 19.546 -7.832 1.00 44.16 137 GLN A O 1
ATOM 1125 N N . GLN A 1 138 ? 29.744 21.282 -8.418 1.00 40.62 138 GLN A N 1
ATOM 1126 C CA . GLN A 1 138 ? 29.352 20.686 -9.704 1.00 40.62 138 GLN A CA 1
ATOM 1127 C C . GLN A 1 138 ? 30.398 20.852 -10.831 1.00 40.62 138 GLN A C 1
ATOM 1129 O O . GLN A 1 138 ? 30.118 20.533 -11.983 1.00 40.62 138 GLN A O 1
ATOM 1134 N N . MET A 1 139 ? 31.622 21.301 -10.528 1.00 35.34 139 MET A N 1
ATOM 1135 C CA . MET A 1 139 ? 32.702 21.451 -11.515 1.00 35.34 139 MET A CA 1
ATOM 1136 C C . MET A 1 139 ? 34.007 20.762 -11.093 1.00 35.34 139 MET A C 1
ATOM 1138 O O . MET A 1 139 ? 35.058 21.384 -11.080 1.00 35.34 139 MET A O 1
ATOM 1142 N N . SER A 1 140 ? 33.968 19.474 -10.748 1.00 43.94 140 SER A N 1
ATOM 1143 C CA . SER A 1 140 ? 35.012 18.519 -11.167 1.00 43.94 140 SER A CA 1
ATOM 1144 C C . SER A 1 140 ? 34.626 17.105 -10.738 1.00 43.94 140 SER A C 1
ATOM 1146 O O . SER A 1 140 ? 34.713 16.740 -9.572 1.00 43.94 140 SER A O 1
ATOM 1148 N N . MET A 1 141 ? 34.204 16.284 -11.690 1.00 34.47 141 MET A N 1
ATOM 1149 C CA . MET A 1 141 ? 34.307 14.836 -11.546 1.00 34.47 141 MET A CA 1
ATOM 1150 C C . MET A 1 141 ? 35.285 14.366 -12.621 1.00 34.47 141 MET A C 1
ATOM 1152 O O . MET A 1 141 ? 35.011 14.598 -13.800 1.00 34.47 141 MET A O 1
ATOM 1156 N N . PRO A 1 142 ? 36.434 13.763 -12.271 1.00 41.81 142 PRO A N 1
ATOM 1157 C CA . PRO A 1 142 ? 37.160 12.949 -13.223 1.00 41.81 142 PRO A CA 1
ATOM 1158 C C . PRO A 1 142 ? 36.423 11.615 -13.420 1.00 41.81 142 PRO A C 1
ATOM 1160 O O . PRO A 1 142 ? 35.818 11.073 -12.498 1.00 41.81 142 PRO A O 1
ATOM 1163 N N . ASP A 1 143 ? 36.467 11.155 -14.665 1.00 39.41 143 ASP A N 1
ATOM 1164 C CA . ASP A 1 143 ? 35.838 9.974 -15.258 1.00 39.41 143 ASP A CA 1
ATOM 1165 C C . ASP A 1 143 ? 35.704 8.744 -14.328 1.00 39.41 143 ASP A C 1
ATOM 1167 O O . ASP A 1 143 ? 36.665 8.263 -13.722 1.00 39.41 143 ASP A O 1
ATOM 1171 N N . ALA A 1 144 ? 34.479 8.223 -14.239 1.00 42.66 144 ALA A N 1
ATOM 1172 C CA . ALA A 1 144 ? 34.050 7.155 -13.345 1.00 42.66 144 ALA A CA 1
ATOM 1173 C C . ALA A 1 144 ? 34.388 5.758 -13.898 1.00 42.66 144 ALA A C 1
ATOM 1175 O O . ALA A 1 144 ? 33.492 4.991 -14.252 1.00 42.66 144 ALA A O 1
ATOM 1176 N N . SER A 1 145 ? 35.676 5.400 -13.942 1.00 38.72 145 SER A N 1
ATOM 1177 C CA . SER A 1 145 ? 36.106 4.069 -14.409 1.00 38.72 145 SER A CA 1
ATOM 1178 C C . SER A 1 145 ? 36.973 3.242 -13.443 1.00 38.72 145 SER A C 1
ATOM 1180 O O . SER A 1 145 ? 37.359 2.136 -13.806 1.00 38.72 145 SER A O 1
ATOM 1182 N N . MET A 1 146 ? 37.248 3.678 -12.203 1.00 34.50 146 MET A N 1
ATOM 1183 C CA . MET A 1 146 ? 38.305 3.042 -11.377 1.00 34.50 146 MET A CA 1
ATOM 1184 C C . MET A 1 146 ? 38.002 2.809 -9.876 1.00 34.50 146 MET A C 1
ATOM 1186 O O . MET A 1 146 ? 38.933 2.719 -9.087 1.00 34.50 146 MET A O 1
ATOM 1190 N N . PHE A 1 147 ? 36.745 2.648 -9.437 1.00 34.34 147 PHE A N 1
ATOM 1191 C CA . PHE A 1 147 ? 36.433 2.363 -8.014 1.00 34.34 147 PHE A CA 1
ATOM 1192 C C . PHE A 1 147 ? 35.711 1.022 -7.784 1.00 34.34 147 PHE A C 1
ATOM 1194 O O . PHE A 1 147 ? 34.632 0.967 -7.204 1.00 34.34 147 PHE A O 1
ATOM 1201 N N . TRP A 1 148 ? 36.323 -0.082 -8.229 1.00 32.34 148 TRP A N 1
ATOM 1202 C CA . TRP A 1 148 ? 35.868 -1.454 -7.927 1.00 32.34 148 TRP A CA 1
ATOM 1203 C C . TRP A 1 148 ? 36.971 -2.391 -7.392 1.00 32.34 148 TRP A C 1
ATOM 1205 O O . TRP A 1 148 ? 36.833 -3.605 -7.515 1.00 32.34 148 TRP A O 1
ATOM 1215 N N . LEU A 1 149 ? 38.054 -1.885 -6.778 1.00 30.06 149 LEU A N 1
ATOM 1216 C CA . LEU A 1 149 ? 39.177 -2.755 -6.366 1.00 30.06 149 LEU A CA 1
ATOM 1217 C C . LEU A 1 149 ? 39.766 -2.606 -4.951 1.00 30.06 149 LEU A C 1
ATOM 1219 O O . LEU A 1 149 ? 40.667 -3.373 -4.640 1.00 30.06 149 LEU A O 1
ATOM 1223 N N . ASP A 1 150 ? 39.223 -1.778 -4.052 1.00 32.44 150 ASP A N 1
ATOM 1224 C CA . ASP A 1 150 ? 39.795 -1.636 -2.690 1.00 32.44 150 ASP A CA 1
ATOM 1225 C C . ASP A 1 150 ? 38.892 -2.137 -1.549 1.00 32.44 150 ASP A C 1
ATOM 1227 O O . ASP A 1 150 ? 39.032 -1.747 -0.391 1.00 32.44 150 ASP A O 1
ATOM 1231 N N . VAL A 1 151 ? 38.001 -3.087 -1.838 1.00 40.03 151 VAL A N 1
ATOM 1232 C CA . VAL A 1 151 ? 37.455 -3.974 -0.800 1.00 40.03 151 VAL A CA 1
ATOM 1233 C C . VAL A 1 151 ? 38.358 -5.202 -0.748 1.00 40.03 151 VAL A C 1
ATOM 1235 O O . VAL A 1 151 ? 38.011 -6.190 -1.379 1.00 40.03 151 VAL A O 1
ATOM 1238 N N . LEU A 1 152 ? 39.523 -5.142 -0.077 1.00 36.66 152 LEU A N 1
ATOM 1239 C CA . LEU A 1 152 ? 40.190 -6.353 0.458 1.00 36.66 152 LEU A CA 1
ATOM 1240 C C . LEU A 1 152 ? 41.411 -6.175 1.388 1.00 36.66 152 LEU A C 1
ATOM 1242 O O . LEU A 1 152 ? 41.890 -7.188 1.887 1.00 36.66 152 LEU A O 1
ATOM 1246 N N . HIS A 1 153 ? 41.920 -4.984 1.720 1.00 40.00 153 HIS A N 1
ATOM 1247 C CA . HIS A 1 153 ? 43.076 -4.897 2.637 1.00 40.00 153 HIS A CA 1
ATOM 1248 C C . HIS A 1 153 ? 42.992 -3.710 3.601 1.00 40.00 153 HIS A C 1
ATOM 1250 O O . HIS A 1 153 ? 43.355 -2.597 3.243 1.00 40.00 153 HIS A O 1
ATOM 1256 N N . GLY A 1 154 ? 42.566 -3.943 4.850 1.00 32.00 154 GLY A N 1
ATOM 1257 C CA . GLY A 1 154 ? 42.659 -2.887 5.865 1.00 32.00 154 GLY A CA 1
ATOM 1258 C C . GLY A 1 154 ? 41.934 -3.088 7.195 1.00 32.00 154 GLY A C 1
ATOM 1259 O O . GLY A 1 154 ? 41.423 -2.118 7.732 1.00 32.00 154 GLY A O 1
ATOM 1260 N N . TYR A 1 155 ? 41.880 -4.302 7.749 1.00 34.25 155 TYR A N 1
ATOM 1261 C CA . TYR A 1 155 ? 41.573 -4.493 9.176 1.00 34.25 155 TYR A CA 1
ATOM 1262 C C . TYR A 1 155 ? 42.698 -5.314 9.820 1.00 34.25 155 TYR A C 1
ATOM 1264 O O . TYR A 1 155 ? 42.599 -6.527 9.990 1.00 34.25 155 TYR A O 1
ATOM 1272 N N . GLN A 1 156 ? 43.802 -4.642 10.151 1.00 34.97 156 GLN A N 1
ATOM 1273 C CA . GLN A 1 156 ? 44.707 -5.089 11.208 1.00 34.97 156 GLN A CA 1
ATOM 1274 C C . GLN A 1 156 ? 44.436 -4.215 12.434 1.00 34.97 156 GLN A C 1
ATOM 1276 O O . GLN A 1 156 ? 44.579 -2.999 12.385 1.00 34.97 156 GLN A O 1
ATOM 1281 N N . LEU A 1 157 ? 43.972 -4.861 13.503 1.00 35.12 157 LEU A N 1
ATOM 1282 C CA . LEU A 1 157 ? 43.754 -4.270 14.818 1.00 35.12 157 LEU A CA 1
ATOM 1283 C C . LEU A 1 157 ? 45.116 -3.943 15.442 1.00 35.12 157 LEU A C 1
ATOM 1285 O O . LEU A 1 157 ? 45.916 -4.853 15.666 1.00 35.12 157 LEU A O 1
ATOM 1289 N N . ASP A 1 158 ? 45.360 -2.664 15.718 1.00 36.56 158 ASP A N 1
ATOM 1290 C CA . ASP A 1 158 ? 46.522 -2.207 16.476 1.00 36.56 158 ASP A CA 1
ATOM 1291 C C . ASP A 1 158 ? 46.300 -2.437 17.981 1.00 36.56 158 ASP A C 1
ATOM 1293 O O . ASP A 1 158 ? 45.213 -2.205 18.520 1.00 36.56 158 ASP A O 1
ATOM 1297 N N . ARG A 1 159 ? 47.347 -2.943 18.634 1.00 35.75 159 ARG A N 1
ATOM 1298 C CA . ARG A 1 159 ? 47.481 -3.131 20.077 1.00 35.75 159 ARG A CA 1
ATOM 1299 C C . ARG A 1 159 ? 48.438 -2.058 20.590 1.00 35.75 159 ARG A C 1
ATOM 1301 O O . ARG A 1 159 ? 49.624 -2.123 20.278 1.00 35.75 159 ARG A O 1
ATOM 1308 N N . SER A 1 160 ? 47.970 -1.224 21.511 1.00 46.84 160 SER A N 1
ATOM 1309 C CA . SER A 1 160 ? 48.801 -0.629 22.568 1.00 46.84 160 SER A CA 1
ATOM 1310 C C . SER A 1 160 ? 47.941 -0.243 23.758 1.00 46.84 160 SER A C 1
ATOM 1312 O O . SER A 1 160 ? 46.979 0.523 23.524 1.00 46.84 160 SER A O 1
#

Foldseek 3Di:
DDDPPPFPDPCPPPPPVDPDPVVCVVVAAPLVVAAADLDFQWFAPDSNDIDGPDDDDVPRGHHDHCLLEAAVVRDPWFGQDDNPDPPRDPRTRRSHQLLDPVSCVPCVVRHDPVSVVVNVVNVVCVVPDDPPPPDPPPPDDDDDDDPDPPPPDDDDDDDD

Radius of gyration: 22.1 Å; chains: 1; bounding box: 72×44×47 Å

Organism: NCBI:txid433720

InterPro domains:
  IPR001214 SET domain [PF00856] (22-67)
  IPR046341 SET domain superfamily [G3DSA:2.170.270.10] (7-94)
  IPR046341 SET domain superfamily [SSF82199] (15-86)

Secondary structure (DSSP, 8-state):
-----S----TTS---SSS-HHHHHHHS-GGGGPEE-SS-SEEEEETTEEEESS---TTPPPEE-GGGT--TTTS-S-EEP----TTT--SEE-S-GGG-HHHHHHHGGGS-HHHHHHHHHHHHHHHHS-TT--STT-S----S---SS-SSS--PPP--

Sequence (160 aa):
MVDDDLFNVPFKYAVMDSDNVDDCEKRFPHTLFINHSCDPNVGFIEVTKCYALRDIDIGEEITHNYGCVLTENSLQVGIKCQCGSKEKCQQILRMDFYKDPIWRQENEQYCFPYVKKKIQELLYNNETIPKTATIEQQMSMPDASMFWLDVLHGYQLDRS